Protein AF-A0A847B763-F1 (afdb_monomer_lite)

Structure (mmCIF, N/CA/C/O backbone):
data_AF-A0A847B763-F1
#
_entry.id   AF-A0A847B763-F1
#
loop_
_atom_site.group_PDB
_atom_site.id
_atom_site.type_symbol
_atom_site.label_atom_id
_atom_site.label_alt_id
_atom_site.label_comp_id
_atom_site.label_asym_id
_atom_site.label_entity_id
_atom_site.label_seq_id
_atom_site.pdbx_PDB_ins_code
_atom_site.Cartn_x
_atom_site.Cartn_y
_atom_site.Cartn_z
_atom_site.occupancy
_atom_site.B_iso_or_equiv
_atom_site.au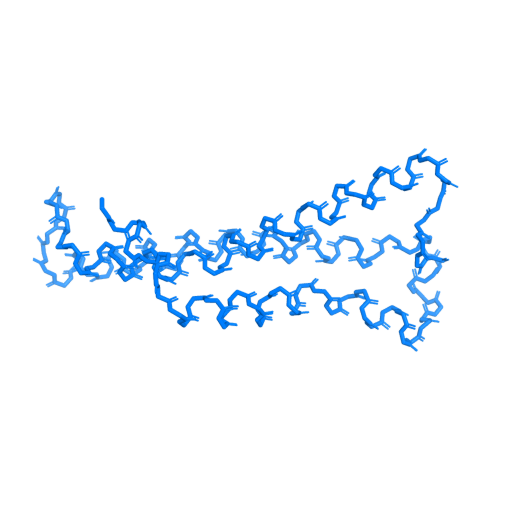th_seq_id
_atom_site.auth_comp_id
_atom_site.auth_asym_id
_atom_site.auth_atom_id
_atom_site.pdbx_PDB_model_num
ATOM 1 N N . MET A 1 1 ? -19.156 9.297 6.787 1.00 64.38 1 MET A N 1
ATOM 2 C CA . MET A 1 1 ? -18.299 10.375 7.345 1.00 64.38 1 MET A CA 1
ATOM 3 C C . MET A 1 1 ? -16.864 9.940 7.651 1.00 64.38 1 MET A C 1
ATOM 5 O O . MET A 1 1 ? -15.969 10.744 7.414 1.00 64.38 1 MET A O 1
ATOM 9 N N . GLY A 1 2 ? -16.614 8.702 8.106 1.00 76.81 2 GLY A N 1
ATOM 10 C CA . GLY A 1 2 ? -15.280 8.263 8.554 1.00 76.81 2 GLY A CA 1
ATOM 11 C C . GLY A 1 2 ? -14.127 8.444 7.555 1.00 76.81 2 GLY A C 1
ATOM 12 O O . GLY A 1 2 ? -13.088 8.974 7.932 1.00 76.81 2 GLY A O 1
ATOM 13 N N . PHE A 1 3 ? -14.334 8.119 6.274 1.00 78.94 3 PHE A N 1
ATOM 14 C CA . PHE A 1 3 ? -13.319 8.287 5.222 1.00 78.94 3 PHE A CA 1
ATOM 15 C C . PHE A 1 3 ? -12.825 9.740 5.080 1.00 78.94 3 PHE A C 1
ATOM 17 O O . PHE A 1 3 ? -11.626 10.001 5.143 1.00 78.94 3 PHE A O 1
ATOM 24 N N . LYS A 1 4 ? -13.746 10.713 4.983 1.00 84.31 4 LYS A N 1
ATOM 25 C CA . LYS A 1 4 ? -13.400 12.144 4.862 1.00 84.31 4 LYS A CA 1
ATOM 26 C C . LYS A 1 4 ? -12.603 12.651 6.070 1.00 84.31 4 LYS A C 1
ATOM 28 O O . LYS A 1 4 ? -11.725 13.491 5.910 1.00 84.31 4 LYS A O 1
ATOM 33 N N . LYS A 1 5 ? -12.913 12.161 7.276 1.00 82.69 5 LYS A N 1
ATOM 34 C CA . LYS A 1 5 ? -12.181 12.514 8.504 1.00 82.69 5 LYS A CA 1
ATOM 35 C C . LYS A 1 5 ? -10.793 11.863 8.536 1.00 82.69 5 LYS A C 1
ATOM 37 O O . LYS A 1 5 ? -9.833 12.529 8.903 1.00 82.69 5 LYS A O 1
ATOM 42 N N . ALA A 1 6 ? -10.673 10.612 8.091 1.00 80.31 6 ALA A N 1
ATOM 43 C CA . ALA A 1 6 ? -9.394 9.911 8.006 1.00 80.31 6 ALA A CA 1
ATOM 44 C C . ALA A 1 6 ? -8.428 10.561 6.996 1.00 80.31 6 ALA A C 1
ATOM 46 O O . ALA A 1 6 ? -7.237 10.670 7.273 1.00 80.31 6 ALA A O 1
ATOM 47 N N . LEU A 1 7 ? -8.927 11.094 5.875 1.00 85.31 7 LEU A N 1
ATOM 48 C CA . LEU A 1 7 ? -8.097 11.849 4.925 1.00 85.31 7 LEU A CA 1
ATOM 49 C C . LEU A 1 7 ? -7.462 13.107 5.530 1.00 85.31 7 LEU A C 1
ATOM 51 O O . LEU A 1 7 ? -6.372 13.488 5.133 1.00 85.31 7 LEU A O 1
ATOM 55 N N . LYS A 1 8 ? -8.097 13.741 6.520 1.00 88.56 8 LYS A N 1
ATOM 56 C CA . LYS A 1 8 ? -7.537 14.934 7.180 1.00 88.56 8 LYS A CA 1
ATOM 57 C C . LYS A 1 8 ? -6.418 14.605 8.177 1.00 88.56 8 LYS A C 1
ATOM 59 O O . LYS A 1 8 ? -5.786 15.517 8.709 1.00 88.56 8 LYS A O 1
ATOM 64 N N . ASN A 1 9 ? -6.172 13.326 8.467 1.00 89.62 9 ASN A N 1
ATOM 65 C CA . ASN A 1 9 ? -5.158 12.924 9.432 1.00 89.62 9 ASN A CA 1
ATOM 66 C C . ASN A 1 9 ? -3.753 12.979 8.814 1.00 89.62 9 ASN A C 1
ATOM 68 O O . ASN A 1 9 ? -3.378 12.120 8.018 1.00 89.62 9 ASN A O 1
ATOM 72 N N . LYS A 1 10 ? -2.944 13.949 9.260 1.00 90.69 10 LYS A N 1
ATOM 73 C CA . LYS A 1 10 ? -1.555 14.150 8.808 1.00 90.69 10 LYS A CA 1
ATOM 74 C C . LYS A 1 10 ? -0.683 12.892 8.923 1.00 90.69 10 LYS A C 1
ATOM 76 O O . LYS A 1 10 ? 0.169 12.669 8.071 1.00 90.69 10 LYS A O 1
ATOM 81 N N . ARG A 1 11 ? -0.918 12.035 9.927 1.00 90.81 11 ARG A N 1
ATOM 82 C CA . ARG A 1 11 ? -0.141 10.793 10.112 1.00 90.81 11 ARG A CA 1
ATOM 83 C C . ARG A 1 11 ? -0.303 9.822 8.944 1.00 90.81 11 ARG A C 1
ATOM 85 O O . ARG A 1 11 ? 0.652 9.135 8.600 1.00 90.81 11 ARG A O 1
ATOM 92 N N . ASN A 1 12 ? -1.471 9.803 8.302 1.00 91.94 12 ASN A N 1
ATOM 93 C CA . ASN A 1 12 ? -1.718 8.912 7.170 1.00 91.94 12 ASN A CA 1
ATOM 94 C C . ASN A 1 12 ? -0.823 9.254 5.976 1.00 91.94 12 ASN A C 1
ATOM 96 O O . ASN A 1 12 ? -0.394 8.341 5.282 1.00 91.94 12 ASN A O 1
ATOM 100 N N . TYR A 1 13 ? -0.491 10.534 5.777 1.00 91.88 13 TYR A N 1
ATOM 101 C CA . TYR A 1 13 ? 0.420 10.972 4.716 1.00 91.88 13 TYR A CA 1
ATOM 102 C C . TYR A 1 13 ? 1.860 10.522 4.971 1.00 91.88 13 TYR A C 1
ATOM 104 O O . TYR A 1 13 ? 2.543 10.121 4.036 1.00 91.88 13 TYR A O 1
ATOM 112 N N . ILE A 1 14 ? 2.300 10.528 6.234 1.00 94.44 14 ILE A N 1
ATOM 113 C CA . ILE A 1 14 ? 3.627 10.022 6.616 1.00 94.44 14 ILE A CA 1
ATOM 114 C C . ILE A 1 14 ? 3.704 8.518 6.342 1.00 94.44 14 ILE A C 1
ATOM 116 O O . ILE A 1 14 ? 4.623 8.064 5.668 1.00 94.44 14 ILE A O 1
ATOM 120 N N . TYR A 1 15 ? 2.714 7.745 6.804 1.00 93.94 15 TYR A N 1
ATOM 121 C CA . TYR A 1 15 ? 2.677 6.303 6.542 1.00 93.94 15 TYR A CA 1
ATOM 122 C C . TYR A 1 15 ? 2.585 5.991 5.048 1.00 93.94 15 TYR A C 1
ATOM 124 O O . TYR A 1 15 ? 3.283 5.106 4.571 1.00 93.94 15 TYR A O 1
ATOM 132 N N . PHE A 1 16 ? 1.775 6.742 4.303 1.00 94.94 16 PHE A N 1
ATOM 133 C CA . PHE A 1 16 ? 1.686 6.631 2.851 1.00 94.94 16 PHE A CA 1
ATOM 134 C C . PHE A 1 16 ? 3.044 6.870 2.172 1.00 94.94 16 PHE A C 1
ATOM 136 O O . PHE A 1 16 ? 3.435 6.074 1.321 1.00 94.94 16 PHE A O 1
ATOM 143 N N . ALA A 1 17 ? 3.781 7.914 2.566 1.00 94.62 17 ALA A N 1
ATOM 144 C CA . ALA A 1 17 ? 5.090 8.220 1.994 1.00 94.62 17 ALA A CA 1
ATOM 145 C C . ALA A 1 17 ? 6.108 7.103 2.270 1.00 94.62 17 ALA A C 1
ATOM 147 O O . ALA A 1 17 ? 6.795 6.658 1.353 1.00 94.62 17 ALA A O 1
ATOM 148 N N . VAL A 1 18 ? 6.151 6.598 3.508 1.00 96.50 18 VAL A N 1
ATOM 149 C CA . VAL A 1 18 ? 7.034 5.484 3.893 1.00 96.50 18 VAL A CA 1
ATOM 150 C C . VAL A 1 18 ? 6.690 4.209 3.123 1.00 96.50 18 VAL A C 1
ATOM 152 O O . VAL A 1 18 ? 7.581 3.567 2.579 1.00 96.50 18 VAL A O 1
ATOM 155 N N . LEU A 1 19 ? 5.406 3.851 3.033 1.00 97.12 19 LEU A N 1
ATOM 156 C CA . LEU A 1 19 ? 4.965 2.665 2.292 1.00 97.12 19 LEU A CA 1
ATOM 157 C C . LEU A 1 19 ? 5.275 2.789 0.799 1.00 97.12 19 LEU A C 1
ATOM 159 O O . LEU A 1 19 ? 5.787 1.853 0.197 1.00 97.12 19 LEU A O 1
ATOM 163 N N . THR A 1 20 ? 5.026 3.956 0.20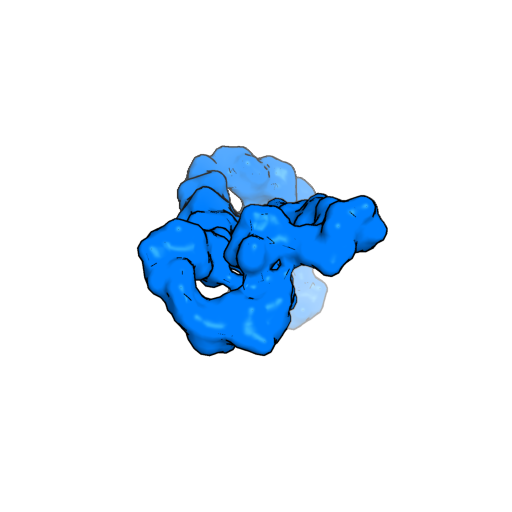5 1.00 96.25 20 THR A N 1
ATOM 164 C CA . THR A 1 20 ? 5.363 4.201 -1.203 1.00 96.25 20 THR A CA 1
ATOM 165 C C . THR A 1 20 ? 6.863 4.042 -1.432 1.00 96.25 20 THR A C 1
ATOM 167 O O . THR A 1 20 ? 7.258 3.339 -2.354 1.00 96.25 20 THR A O 1
ATOM 170 N N . PHE A 1 21 ? 7.700 4.607 -0.557 1.00 95.44 21 PHE A N 1
ATOM 171 C CA . PHE A 1 21 ? 9.151 4.439 -0.638 1.00 95.44 21 PHE A CA 1
ATOM 172 C C . PHE A 1 21 ? 9.573 2.964 -0.563 1.00 95.44 21 PHE A C 1
ATOM 174 O O . PHE A 1 21 ? 10.356 2.518 -1.396 1.00 95.44 21 PHE A O 1
ATOM 181 N N . ILE A 1 22 ? 9.011 2.185 0.369 1.00 95.69 22 ILE A N 1
ATOM 182 C CA . ILE A 1 22 ? 9.299 0.746 0.483 1.00 95.69 22 ILE A CA 1
ATOM 183 C C . ILE A 1 22 ? 8.912 0.002 -0.804 1.00 95.69 22 ILE A C 1
ATOM 185 O O . ILE A 1 22 ? 9.680 -0.827 -1.283 1.00 95.69 22 ILE A O 1
ATOM 189 N N . GLY A 1 23 ? 7.756 0.313 -1.395 1.00 93.94 23 GLY A N 1
ATOM 190 C CA . GLY A 1 23 ? 7.325 -0.293 -2.658 1.00 93.94 23 GLY A CA 1
ATOM 191 C C . GLY A 1 23 ? 8.188 0.070 -3.871 1.00 93.94 23 GLY A C 1
ATOM 192 O O . GLY A 1 23 ? 8.196 -0.673 -4.853 1.00 93.94 23 GLY A O 1
ATOM 193 N N . LEU A 1 24 ? 8.937 1.174 -3.790 1.00 92.50 24 LEU A N 1
ATOM 194 C CA . LEU A 1 24 ? 9.893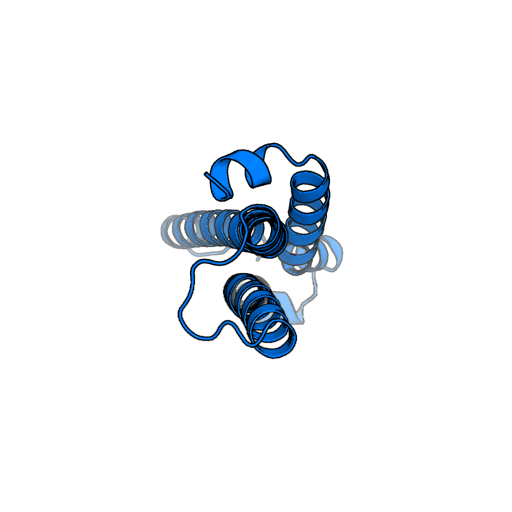 1.610 -4.809 1.00 92.50 24 LEU A CA 1
ATOM 195 C C . LEU A 1 24 ? 11.301 1.034 -4.608 1.00 92.50 24 LEU A C 1
ATOM 197 O O . LEU A 1 24 ? 12.122 1.143 -5.517 1.00 92.50 24 LEU A O 1
ATOM 201 N N . LEU A 1 25 ? 11.594 0.399 -3.466 1.00 91.69 25 LEU A N 1
ATOM 202 C CA . LEU A 1 25 ? 12.916 -0.179 -3.200 1.00 91.69 25 LEU A CA 1
ATOM 203 C C . LEU A 1 25 ? 13.410 -1.137 -4.291 1.00 91.69 25 LEU A C 1
ATOM 205 O O . LEU A 1 25 ? 14.588 -1.028 -4.616 1.00 91.69 25 LEU A O 1
ATOM 209 N N . PRO A 1 26 ? 12.584 -2.013 -4.900 1.00 88.94 26 PRO A N 1
ATOM 210 C CA . PRO A 1 26 ? 13.052 -2.866 -5.992 1.00 88.94 26 PRO A CA 1
ATOM 211 C C . PRO A 1 26 ? 13.697 -2.071 -7.138 1.00 88.94 26 PRO A C 1
ATOM 213 O O . PRO A 1 26 ? 14.760 -2.452 -7.612 1.00 88.94 26 PRO A O 1
ATOM 216 N N . PHE A 1 27 ? 13.125 -0.920 -7.508 1.00 85.00 27 PHE A N 1
ATOM 217 C CA . PHE A 1 27 ? 13.679 -0.037 -8.542 1.00 85.00 27 PHE A CA 1
ATOM 218 C C . PHE A 1 27 ? 14.957 0.668 -8.097 1.00 85.00 27 PHE A C 1
ATOM 220 O O . PHE A 1 27 ? 15.897 0.804 -8.871 1.00 85.00 27 PHE A O 1
ATOM 227 N N . VAL A 1 28 ? 14.992 1.143 -6.849 1.00 85.06 28 VAL A N 1
ATOM 228 C CA . VAL A 1 28 ? 16.170 1.830 -6.300 1.00 85.06 28 VAL A CA 1
ATOM 229 C C . VAL A 1 28 ? 17.355 0.868 -6.215 1.00 85.06 28 VAL A C 1
ATOM 231 O O . VAL A 1 28 ? 18.478 1.242 -6.536 1.00 85.06 28 VAL A O 1
ATOM 234 N N . ILE A 1 29 ? 17.100 -0.372 -5.797 1.00 84.44 29 ILE A N 1
ATOM 235 C CA . ILE A 1 29 ? 18.106 -1.430 -5.709 1.00 84.44 29 ILE A CA 1
ATOM 236 C C . ILE A 1 29 ? 18.637 -1.768 -7.104 1.00 84.44 29 ILE A C 1
ATOM 238 O O . ILE A 1 29 ? 19.854 -1.812 -7.269 1.00 84.44 29 ILE A O 1
ATOM 242 N N . GLU A 1 30 ? 17.753 -1.935 -8.094 1.00 77.31 30 GLU A N 1
ATOM 243 C CA . GLU A 1 30 ? 18.143 -2.158 -9.492 1.00 77.31 30 GLU A CA 1
ATOM 244 C C . GLU A 1 30 ? 19.061 -1.041 -10.002 1.00 77.31 30 GLU A C 1
ATOM 246 O O . GLU A 1 30 ? 20.186 -1.292 -10.427 1.00 77.31 30 GLU A O 1
ATOM 251 N N . ALA A 1 31 ? 18.613 0.210 -9.864 1.00 77.62 31 ALA A N 1
ATOM 252 C CA . ALA A 1 31 ? 19.315 1.376 -10.385 1.00 77.62 31 ALA A CA 1
ATOM 253 C C . ALA A 1 31 ? 20.702 1.599 -9.755 1.00 77.62 31 ALA A C 1
ATOM 255 O O . ALA A 1 31 ? 21.562 2.215 -10.380 1.00 77.62 31 ALA A O 1
ATOM 256 N N . ILE A 1 32 ? 20.919 1.147 -8.513 1.00 79.62 32 ILE A N 1
ATOM 257 C CA . ILE A 1 32 ? 22.194 1.322 -7.799 1.00 79.62 32 ILE A CA 1
ATOM 258 C C . ILE A 1 32 ? 23.136 0.144 -8.033 1.00 79.62 32 ILE A C 1
ATOM 260 O O . ILE A 1 32 ? 24.341 0.342 -8.187 1.00 79.62 32 ILE A O 1
ATOM 264 N N . LEU A 1 33 ? 22.617 -1.082 -7.967 1.00 73.00 33 LEU A N 1
ATOM 265 C CA . LEU A 1 33 ? 23.455 -2.275 -7.905 1.00 73.00 33 LEU A CA 1
ATOM 266 C C . LEU A 1 33 ? 23.703 -2.908 -9.276 1.00 73.00 33 LEU A C 1
ATOM 268 O O . LEU A 1 33 ? 24.584 -3.764 -9.355 1.00 73.00 33 LEU A O 1
ATOM 272 N N . SER A 1 34 ? 22.967 -2.500 -10.322 1.00 65.62 34 SER A N 1
ATOM 273 C CA . SER A 1 34 ? 23.095 -2.991 -11.705 1.00 65.62 34 SER A CA 1
ATOM 274 C C . SER A 1 34 ? 23.340 -4.502 -11.757 1.00 65.62 34 SER A C 1
ATOM 276 O O . SER A 1 34 ? 24.277 -4.973 -12.411 1.00 65.62 34 SER A O 1
ATOM 278 N N . ILE A 1 35 ? 22.582 -5.262 -10.955 1.00 64.44 35 ILE A N 1
ATOM 279 C CA . ILE A 1 35 ? 22.927 -6.648 -10.636 1.00 64.44 35 ILE A CA 1
ATOM 280 C C . ILE A 1 35 ? 22.739 -7.474 -11.912 1.00 64.44 35 ILE A C 1
ATOM 282 O O . ILE A 1 35 ? 21.616 -7.594 -12.399 1.00 64.44 35 ILE A O 1
ATOM 286 N N . PRO A 1 36 ? 23.788 -8.128 -12.442 1.00 56.53 36 PRO A N 1
ATOM 287 C CA . PRO A 1 36 ? 23.698 -8.837 -13.717 1.00 56.53 36 PRO A CA 1
ATOM 288 C C . PRO A 1 36 ? 22.616 -9.926 -13.752 1.00 56.53 36 PRO A C 1
ATOM 290 O O . PRO A 1 36 ? 22.056 -10.193 -14.807 1.00 56.53 36 PRO A O 1
ATOM 293 N N . SER A 1 37 ? 22.282 -10.543 -12.610 1.00 54.56 37 SER A N 1
ATOM 294 C CA . SER A 1 37 ? 21.204 -11.538 -12.513 1.00 54.56 37 SER A CA 1
ATOM 295 C C . SER A 1 37 ? 19.792 -10.944 -12.582 1.00 54.56 37 SER A C 1
ATOM 297 O O . SER A 1 37 ? 18.859 -11.677 -12.893 1.00 54.56 37 SER A O 1
ATOM 299 N N . LEU A 1 38 ? 19.625 -9.651 -12.286 1.00 52.75 38 LEU A N 1
ATOM 300 C CA . LEU A 1 38 ? 18.378 -8.913 -12.518 1.00 52.75 38 LEU A CA 1
ATOM 301 C C . LEU A 1 38 ? 18.259 -8.489 -13.994 1.00 52.75 38 LEU A C 1
ATOM 303 O O . LEU A 1 38 ? 17.185 -8.602 -14.586 1.00 52.75 38 LEU A O 1
ATOM 307 N N . ASN A 1 39 ? 19.388 -8.142 -14.619 1.00 54.62 39 ASN A N 1
ATOM 308 C CA . ASN A 1 39 ? 19.467 -7.801 -16.044 1.00 54.62 39 ASN A CA 1
ATOM 309 C C . ASN A 1 39 ? 19.408 -9.018 -16.984 1.00 54.62 39 ASN A C 1
ATOM 311 O O . ASN A 1 39 ? 18.960 -8.898 -18.120 1.00 54.62 39 ASN A O 1
ATOM 315 N N . ALA A 1 40 ? 19.779 -10.215 -16.517 1.00 54.66 40 ALA A N 1
ATOM 316 C CA . ALA A 1 40 ? 19.722 -11.450 -17.310 1.00 54.66 40 ALA A CA 1
ATOM 317 C C . ALA A 1 40 ? 18.290 -11.875 -17.703 1.00 54.66 40 ALA A C 1
ATOM 319 O O . ALA A 1 40 ? 18.123 -12.714 -18.585 1.00 54.66 40 ALA A O 1
ATOM 320 N N . GLY A 1 41 ? 17.266 -11.300 -17.060 1.00 58.38 41 GLY A N 1
ATOM 321 C CA . GLY A 1 41 ? 15.847 -11.511 -17.359 1.00 58.38 41 GLY A CA 1
ATOM 322 C C . GLY A 1 41 ? 15.149 -10.290 -17.965 1.00 58.38 41 GLY A C 1
ATOM 323 O O . GLY A 1 41 ? 13.969 -10.100 -17.687 1.00 58.38 41 GLY A O 1
ATOM 324 N N . ASN A 1 42 ? 15.856 -9.434 -18.717 1.00 60.75 42 ASN A N 1
ATOM 325 C CA . ASN A 1 42 ? 15.321 -8.197 -19.318 1.00 60.75 42 ASN A CA 1
ATOM 326 C C . ASN A 1 42 ? 14.734 -7.190 -18.301 1.00 60.75 42 ASN A C 1
ATOM 328 O O . ASN A 1 42 ? 13.802 -6.450 -18.626 1.00 60.75 42 ASN A O 1
ATOM 332 N N . GLY A 1 43 ? 15.228 -7.176 -17.058 1.00 64.25 43 GLY A N 1
ATOM 333 C CA . GLY A 1 43 ? 14.743 -6.263 -16.015 1.00 64.25 43 GLY A CA 1
ATOM 334 C C . GLY A 1 43 ? 13.318 -6.558 -15.521 1.00 64.25 43 GLY A C 1
ATOM 335 O O . GLY A 1 43 ? 12.670 -5.708 -14.921 1.00 64.25 43 GLY A O 1
ATOM 336 N N . GLU A 1 44 ? 12.777 -7.758 -15.744 1.00 75.56 44 GLU A N 1
ATOM 337 C CA . GLU A 1 44 ? 11.395 -8.059 -15.343 1.00 75.56 44 GLU A CA 1
ATOM 338 C C . GLU A 1 44 ? 11.232 -8.306 -13.832 1.00 75.56 44 GLU A C 1
ATOM 340 O O . GLU A 1 44 ? 10.134 -8.169 -13.283 1.00 75.56 44 GLU A O 1
ATOM 345 N N . LEU A 1 45 ? 12.309 -8.659 -13.118 1.00 80.00 45 LEU A N 1
ATOM 346 C CA . LEU A 1 45 ? 12.189 -9.103 -11.727 1.00 80.00 45 LEU A CA 1
ATOM 347 C C . LEU A 1 45 ? 11.720 -7.984 -10.790 1.00 80.00 45 LEU A C 1
ATOM 349 O O . LEU A 1 45 ? 10.845 -8.228 -9.956 1.00 80.00 45 LEU A O 1
ATOM 353 N N . TYR A 1 46 ? 12.238 -6.759 -10.928 1.00 82.88 46 TYR A N 1
ATOM 354 C CA . TYR A 1 46 ? 11.790 -5.648 -10.085 1.00 82.88 46 TYR A CA 1
ATOM 355 C C . TYR A 1 46 ? 10.311 -5.305 -10.343 1.00 82.88 46 TYR A C 1
ATOM 357 O O . TYR A 1 46 ? 9.599 -4.965 -9.398 1.00 82.88 46 TYR A O 1
ATOM 365 N N . ILE A 1 47 ? 9.812 -5.484 -11.578 1.00 87.38 47 ILE A N 1
ATOM 366 C CA . ILE A 1 47 ? 8.389 -5.323 -11.922 1.00 87.38 47 ILE A CA 1
ATOM 367 C C . ILE A 1 47 ? 7.547 -6.352 -11.167 1.00 87.38 47 ILE A C 1
ATOM 369 O O . ILE A 1 47 ? 6.579 -5.979 -10.499 1.00 87.38 47 ILE A O 1
ATOM 373 N N . TYR A 1 48 ? 7.922 -7.634 -11.223 1.00 88.50 48 TYR A N 1
ATOM 374 C CA . TYR A 1 48 ? 7.188 -8.700 -10.536 1.00 88.50 48 TYR A CA 1
ATOM 375 C C . TYR A 1 48 ? 7.208 -8.528 -9.014 1.00 88.50 48 TYR A C 1
ATOM 377 O O . TYR A 1 48 ? 6.174 -8.684 -8.359 1.00 88.50 48 TYR A O 1
ATOM 385 N N . VAL A 1 49 ? 8.354 -8.145 -8.444 1.00 91.06 49 VAL A N 1
ATOM 386 C CA . VAL A 1 49 ? 8.480 -7.880 -7.004 1.00 91.06 49 VAL A CA 1
ATOM 387 C C . VAL A 1 49 ? 7.609 -6.690 -6.595 1.00 91.06 49 VAL A C 1
ATOM 389 O O . VAL A 1 49 ? 6.858 -6.794 -5.623 1.00 91.06 49 VAL A O 1
ATOM 392 N N . THR A 1 50 ? 7.627 -5.582 -7.340 1.00 93.25 50 THR A N 1
ATOM 393 C CA . THR A 1 50 ? 6.753 -4.435 -7.049 1.00 93.25 50 THR A CA 1
ATOM 394 C C . THR A 1 50 ? 5.274 -4.789 -7.220 1.00 93.25 50 THR A C 1
ATOM 396 O O . THR A 1 50 ? 4.456 -4.371 -6.396 1.00 93.25 50 THR A O 1
ATOM 399 N N . ALA A 1 51 ? 4.902 -5.579 -8.231 1.00 94.00 51 ALA A N 1
ATOM 400 C CA . ALA A 1 51 ? 3.528 -6.051 -8.410 1.00 94.00 51 ALA A CA 1
ATOM 401 C C . ALA A 1 51 ? 3.064 -6.896 -7.214 1.00 94.00 51 ALA A C 1
ATOM 403 O O . ALA A 1 51 ? 1.972 -6.680 -6.680 1.00 94.00 51 ALA A O 1
ATOM 404 N N . PHE A 1 52 ? 3.926 -7.789 -6.723 1.00 95.88 52 PHE A N 1
ATOM 405 C CA . PHE A 1 52 ? 3.662 -8.574 -5.522 1.00 95.88 52 PHE A CA 1
ATOM 406 C C . PHE A 1 52 ? 3.505 -7.693 -4.272 1.00 95.88 52 PHE A C 1
ATOM 408 O O . PHE A 1 52 ? 2.526 -7.839 -3.537 1.00 95.88 52 PHE A O 1
ATOM 415 N N . ILE A 1 53 ? 4.399 -6.718 -4.058 1.00 96.50 53 ILE A N 1
ATOM 416 C CA . ILE A 1 53 ? 4.288 -5.747 -2.952 1.00 96.50 53 ILE A CA 1
ATOM 417 C C . ILE A 1 53 ? 2.972 -4.963 -3.041 1.00 96.50 53 ILE A C 1
ATOM 419 O O . ILE A 1 53 ? 2.285 -4.783 -2.035 1.00 96.50 53 ILE A O 1
ATOM 423 N N . THR A 1 54 ? 2.584 -4.540 -4.245 1.00 96.62 54 THR A N 1
ATOM 424 C CA . THR A 1 54 ? 1.335 -3.807 -4.495 1.00 96.62 54 THR A CA 1
ATOM 425 C C . THR A 1 54 ? 0.115 -4.632 -4.082 1.00 96.62 54 THR A C 1
ATOM 427 O O . THR A 1 54 ? -0.760 -4.133 -3.367 1.00 96.62 54 THR A O 1
ATOM 430 N N . ALA A 1 55 ? 0.079 -5.914 -4.461 1.00 96.88 55 ALA A N 1
ATOM 431 C CA . ALA A 1 55 ? -0.979 -6.836 -4.055 1.00 96.88 55 ALA A CA 1
ATOM 432 C C . ALA A 1 55 ? -1.014 -7.033 -2.528 1.00 96.88 55 ALA A C 1
ATOM 434 O O . ALA A 1 55 ? -2.084 -6.962 -1.915 1.00 96.88 55 ALA A O 1
ATOM 435 N N . LEU A 1 56 ? 0.152 -7.203 -1.893 1.00 97.56 56 LEU A N 1
ATOM 436 C CA . LEU A 1 56 ? 0.256 -7.312 -0.436 1.00 97.56 56 LEU A CA 1
ATOM 437 C C . LEU A 1 56 ? -0.255 -6.057 0.274 1.00 97.56 56 LEU A C 1
ATOM 439 O O . LEU A 1 56 ? -0.979 -6.171 1.260 1.00 97.56 56 LEU A O 1
ATOM 443 N N . TYR A 1 57 ? 0.066 -4.861 -0.219 1.00 97.50 57 TYR A N 1
ATOM 444 C CA . TYR A 1 57 ? -0.408 -3.614 0.384 1.00 97.50 57 TYR A CA 1
ATOM 445 C C . TYR A 1 57 ? -1.928 -3.510 0.345 1.00 97.50 57 TYR A C 1
ATOM 447 O O . TYR A 1 57 ? -2.554 -3.155 1.350 1.00 97.50 57 TYR A O 1
ATOM 455 N N . PHE A 1 58 ? -2.538 -3.874 -0.783 1.00 94.88 58 PHE A N 1
ATOM 456 C CA . PHE A 1 58 ? -3.990 -3.889 -0.898 1.00 94.88 58 PHE A CA 1
ATOM 457 C C . PHE A 1 58 ? -4.630 -4.853 0.116 1.00 94.88 58 PHE A C 1
ATOM 459 O O . PHE A 1 58 ? -5.553 -4.463 0.845 1.00 94.88 58 PHE A O 1
ATOM 466 N N . LEU A 1 59 ? -4.083 -6.071 0.227 1.00 96.44 59 LEU A N 1
ATOM 467 C CA . LEU A 1 59 ? -4.529 -7.095 1.177 1.00 96.44 59 LEU A CA 1
ATOM 468 C C . LEU A 1 59 ? -4.362 -6.652 2.634 1.00 96.44 59 LEU A C 1
ATOM 470 O O . LEU A 1 59 ? -5.311 -6.750 3.410 1.00 96.44 59 LEU A O 1
ATOM 474 N N . ILE A 1 60 ? -3.200 -6.112 3.012 1.00 95.50 60 ILE A N 1
ATOM 475 C CA . ILE A 1 60 ? -2.933 -5.636 4.378 1.00 95.50 60 ILE A CA 1
ATOM 476 C C . ILE A 1 60 ? -3.914 -4.523 4.758 1.00 95.50 60 ILE A C 1
ATOM 478 O O . ILE A 1 60 ? -4.480 -4.554 5.853 1.00 95.50 60 ILE A O 1
ATOM 482 N N . GLY A 1 61 ? -4.182 -3.574 3.854 1.00 92.62 61 GLY A N 1
ATOM 483 C CA . GLY A 1 61 ? -5.168 -2.516 4.093 1.00 92.62 61 GLY A CA 1
ATOM 484 C C . GLY A 1 61 ? -6.585 -3.054 4.337 1.00 92.62 61 GLY A C 1
ATOM 485 O O . GLY A 1 61 ? -7.342 -2.485 5.134 1.00 92.62 61 GLY A O 1
ATOM 486 N N . PHE A 1 62 ? -6.943 -4.170 3.695 1.00 91.69 62 PHE A N 1
ATOM 487 C CA . PHE A 1 62 ? -8.218 -4.851 3.916 1.00 91.69 62 PHE A CA 1
ATOM 488 C C . PHE A 1 62 ? -8.226 -5.583 5.264 1.00 91.69 62 PHE A C 1
ATOM 490 O O . PHE A 1 62 ? -9.014 -5.239 6.150 1.00 91.69 62 PHE A O 1
ATOM 497 N N . ILE A 1 63 ? -7.286 -6.518 5.443 1.00 94.94 63 ILE A N 1
ATOM 498 C CA . ILE A 1 63 ? -7.173 -7.415 6.599 1.00 94.94 63 ILE A CA 1
ATOM 499 C C . ILE A 1 63 ? -7.019 -6.619 7.893 1.00 94.94 63 ILE A C 1
ATOM 501 O O . ILE A 1 63 ? -7.706 -6.890 8.875 1.00 94.94 63 ILE A O 1
ATOM 505 N N . TRP A 1 64 ? -6.151 -5.607 7.925 1.00 93.19 64 TRP A N 1
ATOM 506 C CA . TRP A 1 64 ? -5.852 -4.903 9.170 1.00 93.19 64 TRP A CA 1
ATOM 507 C C . TRP A 1 64 ? -7.037 -4.071 9.676 1.00 93.19 64 TRP A C 1
ATOM 509 O O . TRP A 1 64 ? -7.294 -4.015 10.884 1.00 93.19 64 TRP A O 1
ATOM 519 N N . ALA A 1 65 ? -7.782 -3.442 8.766 1.00 91.94 65 ALA A N 1
ATOM 520 C CA . ALA A 1 65 ? -8.975 -2.674 9.106 1.00 91.94 65 ALA A CA 1
ATOM 521 C C . ALA A 1 65 ? -10.145 -3.577 9.531 1.00 91.94 65 ALA A C 1
ATOM 523 O O . ALA A 1 65 ? -10.852 -3.251 10.493 1.00 91.94 65 ALA A O 1
ATOM 524 N N . ASP A 1 66 ? -10.310 -4.723 8.869 1.00 91.75 66 ASP A N 1
ATOM 525 C CA . ASP A 1 66 ? -11.351 -5.697 9.203 1.00 91.75 66 ASP A CA 1
ATOM 526 C C . ASP A 1 66 ? -11.059 -6.396 10.532 1.00 91.75 66 ASP A C 1
ATOM 528 O O . ASP A 1 66 ? -11.921 -6.409 11.410 1.00 91.75 66 ASP A O 1
ATOM 532 N N . LEU A 1 67 ? -9.825 -6.865 10.756 1.00 93.19 67 LEU A N 1
ATOM 533 C CA . LEU A 1 67 ? -9.410 -7.448 12.036 1.00 93.19 67 LEU A CA 1
ATOM 534 C C . LEU A 1 67 ? -9.552 -6.451 13.187 1.00 93.19 67 LEU A C 1
ATOM 536 O O . LEU A 1 67 ? -9.983 -6.820 14.280 1.00 93.19 67 LEU A O 1
ATOM 540 N N . TYR A 1 68 ? -9.209 -5.178 12.968 1.00 92.69 68 TYR A N 1
ATOM 541 C CA . TYR A 1 68 ? -9.418 -4.146 13.981 1.00 92.69 68 TYR A CA 1
ATOM 542 C C . TYR A 1 68 ? -10.902 -4.005 14.340 1.00 92.69 68 TYR A C 1
ATOM 544 O O . TYR A 1 68 ? -11.255 -4.032 15.520 1.00 92.69 68 TYR A O 1
ATOM 552 N N . SER A 1 69 ? -11.769 -3.915 13.332 1.00 91.00 69 SER A N 1
ATOM 553 C CA . SER A 1 69 ? -13.214 -3.776 13.525 1.00 91.00 69 SER A CA 1
ATOM 554 C C . SER A 1 69 ? -13.818 -5.012 14.203 1.00 91.00 69 SER A C 1
ATOM 556 O O . SER A 1 69 ? -14.580 -4.875 15.159 1.00 91.00 69 SER A O 1
ATOM 558 N N . ALA A 1 70 ? -13.423 -6.215 13.780 1.00 90.81 70 ALA A N 1
ATOM 559 C CA . ALA A 1 70 ? -13.860 -7.483 14.362 1.00 90.81 70 ALA A CA 1
ATOM 560 C C . ALA A 1 70 ? -13.439 -7.621 15.833 1.00 90.81 70 ALA A C 1
ATOM 562 O O . ALA A 1 70 ? -14.244 -8.009 16.681 1.00 90.81 70 ALA A O 1
ATOM 563 N N . ASN A 1 71 ? -12.205 -7.230 16.167 1.00 92.50 71 ASN A N 1
ATOM 564 C CA . ASN A 1 71 ? -11.722 -7.237 17.547 1.00 92.50 71 ASN A CA 1
ATOM 565 C C . ASN A 1 71 ? -12.525 -6.294 18.450 1.00 92.50 71 ASN A C 1
ATOM 567 O O . ASN A 1 71 ? -12.804 -6.641 19.598 1.00 92.50 71 ASN A O 1
ATOM 571 N N . ILE A 1 72 ? -12.918 -5.119 17.948 1.00 92.12 72 ILE A N 1
ATOM 572 C CA . ILE A 1 72 ? -13.776 -4.201 18.704 1.00 92.12 72 ILE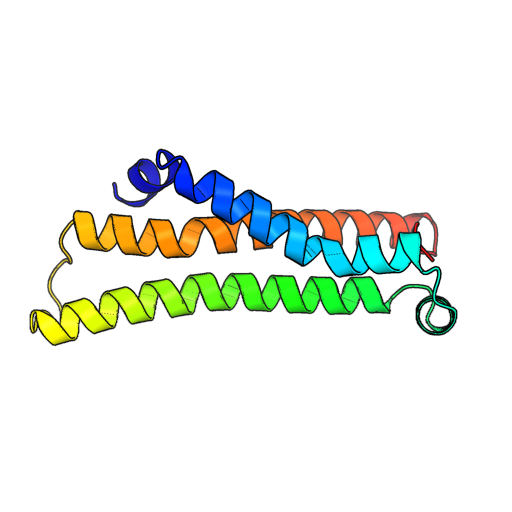 A CA 1
ATOM 573 C C . ILE A 1 72 ? -15.173 -4.795 18.887 1.00 92.12 72 ILE A C 1
ATOM 575 O O . ILE A 1 72 ? -15.645 -4.827 20.018 1.00 92.12 72 ILE A O 1
ATOM 579 N N . ARG A 1 73 ? -15.791 -5.346 17.832 1.00 90.69 73 ARG A N 1
ATOM 580 C CA . ARG A 1 73 ? -17.104 -6.016 17.922 1.00 90.69 73 ARG A CA 1
ATOM 581 C C . ARG A 1 73 ? -17.114 -7.140 18.952 1.00 90.69 73 ARG A C 1
ATOM 583 O O . ARG A 1 73 ? -18.026 -7.212 19.770 1.00 90.69 73 ARG A O 1
ATOM 590 N N . LYS A 1 74 ? -16.068 -7.973 18.965 1.00 91.44 74 LYS A N 1
ATOM 591 C CA . LYS A 1 74 ? -15.909 -9.055 19.946 1.00 91.44 74 LYS A CA 1
ATOM 592 C C . LYS A 1 74 ? -15.837 -8.518 21.377 1.00 91.44 74 LYS A C 1
ATOM 594 O O . LYS A 1 74 ? -16.459 -9.085 22.270 1.00 91.44 74 LYS A O 1
ATOM 599 N N . LYS A 1 75 ? -15.102 -7.422 21.599 1.00 90.94 75 LYS A N 1
ATOM 600 C CA . LYS A 1 75 ? -14.968 -6.789 22.923 1.00 90.94 75 LYS A CA 1
ATOM 601 C C . LYS A 1 75 ? -16.261 -6.127 23.393 1.00 90.94 75 LYS A C 1
ATOM 603 O O . LYS A 1 75 ? -16.611 -6.258 24.559 1.00 90.94 75 LYS A O 1
ATOM 608 N N . THR A 1 76 ? -16.971 -5.443 22.500 1.00 89.69 76 THR A N 1
ATOM 609 C CA . THR A 1 76 ? -18.222 -4.741 22.825 1.00 89.69 76 THR A CA 1
ATOM 610 C C . THR A 1 76 ? -19.457 -5.640 22.743 1.00 89.69 76 THR A C 1
ATOM 612 O O . THR A 1 76 ? -20.556 -5.174 23.023 1.00 89.69 76 THR A O 1
ATOM 615 N N . LYS A 1 77 ? -19.292 -6.919 22.363 1.00 88.88 77 LYS A N 1
ATOM 616 C CA . LYS A 1 77 ? -20.371 -7.885 22.069 1.00 88.88 77 LYS A CA 1
ATOM 617 C C . LYS A 1 77 ? -21.404 -7.352 21.061 1.00 88.88 77 LYS A C 1
ATOM 619 O O . LYS A 1 77 ? -22.550 -7.789 21.050 1.00 88.88 77 LYS A O 1
ATOM 624 N N . ASN A 1 78 ? -20.992 -6.415 20.207 1.00 85.81 78 ASN A N 1
ATOM 625 C CA . ASN A 1 78 ? -21.846 -5.755 19.228 1.00 85.81 78 ASN A CA 1
ATOM 626 C C . ASN A 1 78 ? -21.624 -6.361 17.834 1.00 85.81 78 ASN A C 1
ATOM 628 O O . ASN A 1 78 ? -20.871 -5.826 17.011 1.00 85.81 78 ASN A O 1
ATOM 632 N N . TRP A 1 79 ? -22.242 -7.516 17.595 1.00 81.00 79 TRP A N 1
ATOM 633 C CA . TRP A 1 79 ? -22.042 -8.295 16.371 1.00 81.00 79 TRP A CA 1
ATOM 634 C C . TRP A 1 79 ? -22.657 -7.613 15.144 1.00 81.00 79 TRP A C 1
ATOM 636 O O . TRP A 1 79 ? -21.942 -7.416 14.162 1.00 81.00 79 TRP A O 1
ATOM 646 N N . ASP A 1 80 ? -23.885 -7.097 15.263 1.00 81.31 80 ASP A N 1
ATOM 647 C CA . ASP A 1 80 ? -24.650 -6.575 14.116 1.00 81.31 80 ASP A CA 1
ATOM 648 C C . ASP A 1 80 ? -24.930 -5.066 14.167 1.00 81.31 80 ASP A C 1
ATOM 650 O O . ASP A 1 80 ? -25.343 -4.460 13.177 1.00 81.31 80 ASP A O 1
ATOM 654 N N . GLY A 1 81 ? -24.675 -4.406 15.299 1.00 84.06 81 GLY A N 1
ATOM 655 C CA . GLY A 1 81 ? -24.915 -2.974 15.432 1.00 84.06 81 GLY A CA 1
ATOM 656 C C . GLY A 1 81 ? -23.883 -2.121 14.694 1.00 84.06 81 GLY A C 1
ATOM 657 O O . GLY A 1 81 ? -22.785 -2.559 14.320 1.00 84.06 81 GLY A O 1
ATOM 658 N N . LYS A 1 82 ? -24.231 -0.846 14.493 1.00 85.69 82 LYS A N 1
ATOM 659 C CA . LYS A 1 82 ? -23.297 0.141 13.941 1.00 85.69 82 LYS A CA 1
ATOM 660 C C . LYS A 1 82 ? -22.127 0.327 14.904 1.00 85.69 82 LYS A C 1
ATOM 662 O O . LYS A 1 82 ? -22.324 0.486 16.106 1.00 85.69 82 LYS A O 1
ATOM 667 N N . LEU A 1 83 ? -20.913 0.314 14.358 1.00 87.75 83 LEU A N 1
ATOM 668 C CA . LEU A 1 83 ? -19.724 0.695 15.110 1.00 87.75 83 LEU A CA 1
ATOM 669 C C . LEU A 1 83 ? -19.739 2.200 15.368 1.00 87.75 83 LEU A C 1
ATOM 671 O O . LEU A 1 83 ? -20.228 2.977 14.545 1.00 87.75 83 LEU A O 1
ATOM 675 N N . GLU A 1 84 ? -19.177 2.599 16.503 1.00 89.19 84 GLU A N 1
ATOM 676 C CA . GLU A 1 84 ? -18.988 4.006 16.833 1.00 89.19 84 GLU A CA 1
ATOM 677 C C . GLU A 1 84 ? -18.123 4.715 15.773 1.00 89.19 84 GLU A C 1
ATOM 679 O O . GLU A 1 84 ? -17.253 4.119 15.123 1.00 89.19 84 GLU A O 1
ATOM 684 N N . GLU A 1 85 ? -18.355 6.016 15.577 1.00 88.19 85 GLU A N 1
ATOM 685 C CA . GLU A 1 85 ? -17.709 6.767 14.495 1.00 88.19 85 GLU A CA 1
ATOM 686 C C . GLU A 1 85 ? -16.177 6.822 14.648 1.00 88.19 85 GLU A C 1
ATOM 688 O O . GLU A 1 85 ? -15.449 6.726 13.660 1.00 88.19 85 GLU A O 1
ATOM 693 N N . ASN A 1 86 ? -15.679 6.915 15.881 1.00 88.12 86 ASN A N 1
ATOM 694 C CA . ASN A 1 86 ? -14.256 6.836 16.236 1.00 88.12 86 ASN A CA 1
ATOM 695 C C . ASN A 1 86 ? -13.597 5.524 15.750 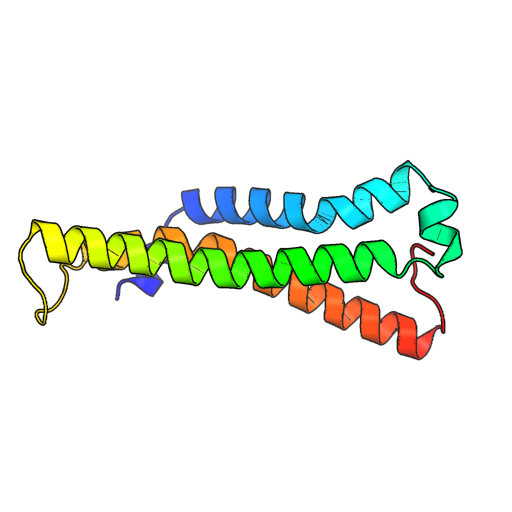1.00 88.12 86 ASN A C 1
ATOM 697 O O . ASN A 1 86 ? -12.499 5.563 15.188 1.00 88.12 86 ASN A O 1
ATOM 701 N N . VAL A 1 87 ? -14.269 4.379 15.901 1.00 90.06 87 VAL A N 1
ATOM 702 C CA . VAL A 1 87 ? -13.794 3.057 15.477 1.00 90.06 87 VAL A CA 1
ATOM 703 C C . VAL A 1 87 ? -13.751 2.996 13.958 1.00 90.06 87 VAL A C 1
ATOM 705 O O . VAL A 1 87 ? -12.748 2.573 13.387 1.00 90.06 87 VAL A O 1
ATOM 708 N N . ILE A 1 88 ? -14.796 3.499 13.295 1.00 90.31 88 ILE A N 1
ATOM 709 C CA . ILE A 1 88 ? -14.854 3.572 11.831 1.00 90.31 88 ILE A CA 1
ATOM 710 C C . ILE A 1 88 ? -13.716 4.452 11.291 1.00 90.31 88 ILE A C 1
ATOM 712 O O . ILE A 1 88 ? -13.023 4.058 10.355 1.00 90.31 88 ILE A O 1
ATOM 716 N N . ILE A 1 89 ? -13.480 5.630 11.880 1.00 92.50 89 ILE A N 1
ATOM 717 C CA . ILE A 1 89 ? -12.373 6.523 11.495 1.00 92.50 89 ILE A CA 1
ATOM 718 C C . ILE A 1 89 ? -11.020 5.832 11.704 1.00 92.50 89 ILE A C 1
ATOM 720 O O . ILE A 1 89 ? -10.150 5.913 10.840 1.00 92.50 89 ILE A O 1
ATOM 724 N N . SER A 1 90 ? -10.841 5.135 12.826 1.00 92.25 90 SER A N 1
ATOM 725 C CA . SER A 1 90 ? -9.612 4.401 13.142 1.00 92.25 90 SER A CA 1
ATOM 726 C C . SER A 1 90 ? -9.353 3.253 12.156 1.00 92.25 90 SER A C 1
ATOM 728 O O . SER A 1 90 ? -8.231 3.109 11.669 1.00 92.25 90 SER A O 1
ATOM 730 N N . ALA A 1 91 ? -10.388 2.500 11.770 1.00 93.00 91 ALA A N 1
ATOM 731 C CA . ALA A 1 91 ? -10.292 1.478 10.730 1.00 93.00 91 ALA A CA 1
ATOM 732 C C . ALA A 1 91 ? -9.860 2.086 9.382 1.00 93.00 91 ALA A C 1
ATOM 734 O O . ALA A 1 91 ? -8.947 1.577 8.733 1.00 93.00 91 ALA A O 1
ATOM 735 N N . TRP A 1 92 ? -10.439 3.230 8.998 1.00 93.94 92 TRP A N 1
ATOM 736 C CA . TRP A 1 92 ? -10.034 3.952 7.787 1.00 93.94 92 TRP A CA 1
ATOM 737 C C . TRP A 1 92 ? -8.604 4.494 7.856 1.00 93.94 92 TRP A C 1
ATOM 739 O O . TRP A 1 92 ? -7.877 4.379 6.874 1.00 93.94 92 TRP A O 1
ATOM 749 N N . ASN A 1 93 ? -8.163 5.022 9.001 1.00 93.06 93 ASN A N 1
ATOM 750 C CA . ASN A 1 93 ? -6.779 5.476 9.190 1.00 93.06 93 ASN A CA 1
ATOM 751 C C . ASN A 1 93 ? -5.761 4.344 9.010 1.00 93.06 93 ASN A C 1
ATOM 753 O O . ASN A 1 93 ? -4.650 4.587 8.553 1.00 93.06 93 ASN A O 1
ATOM 757 N N . ARG A 1 94 ? -6.138 3.106 9.344 1.00 92.69 94 ARG A N 1
ATOM 758 C CA . ARG A 1 94 ? -5.296 1.928 9.108 1.00 92.69 94 ARG A CA 1
ATOM 759 C C . ARG A 1 94 ? -5.311 1.474 7.659 1.00 92.69 94 ARG A C 1
ATOM 761 O O . ARG A 1 94 ? -4.322 0.915 7.224 1.00 92.69 94 ARG A O 1
ATOM 768 N N . ARG A 1 95 ? -6.403 1.694 6.924 1.00 94.56 95 ARG A N 1
ATOM 769 C CA . ARG A 1 95 ? -6.581 1.235 5.537 1.00 94.56 95 ARG A CA 1
ATOM 770 C C . ARG A 1 95 ? -5.972 2.186 4.508 1.00 94.56 95 ARG A C 1
ATOM 772 O O . ARG A 1 95 ? -5.268 1.745 3.606 1.00 94.56 95 ARG A O 1
ATOM 779 N N . ILE A 1 96 ? -6.246 3.485 4.648 1.00 94.38 96 ILE A N 1
ATOM 780 C CA . ILE A 1 96 ? -5.933 4.508 3.637 1.00 94.38 96 ILE A CA 1
ATOM 781 C C . ILE A 1 96 ? -4.453 4.530 3.236 1.00 94.38 96 ILE A C 1
ATOM 783 O O . ILE A 1 96 ? -4.203 4.525 2.033 1.00 94.38 96 ILE A O 1
ATOM 787 N N . PRO A 1 97 ? -3.474 4.525 4.166 1.00 95.94 97 PRO A N 1
ATOM 788 C CA .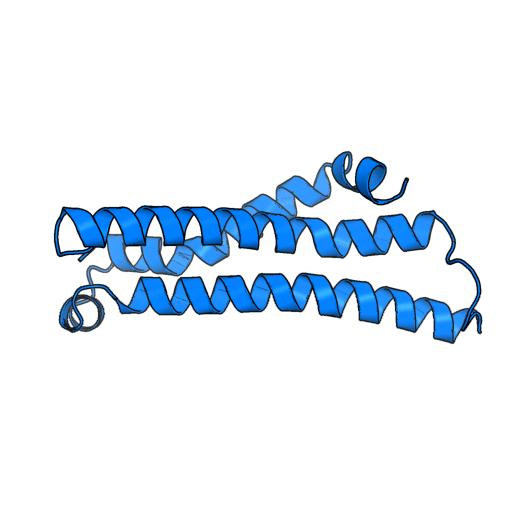 PRO A 1 97 ? -2.066 4.616 3.783 1.00 95.94 97 PRO A CA 1
ATOM 789 C C . PRO A 1 97 ? -1.633 3.493 2.837 1.00 95.94 97 PRO A C 1
ATOM 791 O O . PRO A 1 97 ? -0.963 3.752 1.842 1.00 95.94 97 PRO A O 1
ATOM 794 N N . TRP A 1 98 ? -2.078 2.265 3.110 1.00 96.69 98 TRP A N 1
ATOM 795 C CA . TRP A 1 98 ? -1.771 1.092 2.294 1.00 96.69 98 TRP A CA 1
ATOM 796 C C . TRP A 1 98 ? -2.449 1.144 0.936 1.00 96.69 98 TRP A C 1
ATOM 798 O O . TRP A 1 98 ? -1.815 0.869 -0.075 1.00 96.69 98 TRP A O 1
ATOM 808 N N . TRP A 1 99 ? -3.727 1.522 0.898 1.00 95.62 99 TRP A N 1
ATOM 809 C CA . TRP A 1 99 ? -4.478 1.600 -0.353 1.00 95.62 99 TRP A CA 1
ATOM 810 C C . TRP A 1 99 ? -3.967 2.708 -1.270 1.00 95.62 99 TRP A C 1
ATOM 812 O O . TRP A 1 99 ? -3.879 2.500 -2.474 1.00 95.62 99 TRP A O 1
ATOM 822 N N . PHE A 1 100 ? -3.591 3.863 -0.721 1.00 95.69 100 PHE A N 1
ATOM 823 C CA . PHE A 1 100 ? -2.977 4.926 -1.514 1.00 95.69 100 PHE A CA 1
ATOM 824 C C . PHE A 1 100 ? -1.585 4.543 -2.005 1.00 95.69 100 PHE A C 1
ATOM 826 O O . PHE A 1 100 ? -1.289 4.787 -3.170 1.00 95.69 100 PHE A O 1
ATOM 833 N N . ALA A 1 101 ? -0.762 3.895 -1.175 1.00 96.75 101 ALA A N 1
ATOM 834 C CA . ALA A 1 101 ? 0.535 3.394 -1.623 1.00 96.75 101 ALA A CA 1
ATOM 835 C C . ALA A 1 101 ? 0.363 2.354 -2.743 1.00 96.75 101 ALA A C 1
ATOM 837 O O . ALA A 1 101 ? 0.978 2.484 -3.795 1.00 96.75 101 ALA A O 1
ATOM 838 N N . ALA A 1 102 ? -0.542 1.385 -2.568 1.00 96.88 102 ALA A N 1
ATOM 839 C CA . ALA A 1 102 ? -0.861 0.392 -3.591 1.00 96.88 102 ALA A CA 1
ATOM 840 C C . ALA A 1 102 ? -1.356 1.042 -4.892 1.00 96.88 102 ALA A C 1
ATOM 842 O O . ALA A 1 102 ? -0.925 0.654 -5.971 1.00 96.88 102 ALA A O 1
ATOM 843 N N . LEU A 1 103 ? -2.222 2.056 -4.804 1.00 97.31 103 LEU A N 1
ATOM 844 C CA . LEU A 1 103 ? -2.727 2.766 -5.978 1.00 97.31 103 LEU A CA 1
ATOM 845 C C . LEU A 1 103 ? -1.605 3.482 -6.742 1.00 97.31 103 LEU A C 1
ATOM 847 O O . LEU A 1 103 ? -1.563 3.410 -7.966 1.00 97.31 103 LEU A O 1
ATOM 851 N N . VAL A 1 104 ? -0.689 4.150 -6.038 1.00 96.56 104 VAL A N 1
ATOM 852 C CA . VAL A 1 104 ? 0.451 4.832 -6.668 1.00 96.56 104 VAL A CA 1
ATOM 853 C C . VAL A 1 104 ? 1.394 3.834 -7.337 1.00 96.56 104 VAL A C 1
ATOM 855 O O . VAL A 1 104 ? 1.789 4.050 -8.481 1.00 96.56 104 VAL A O 1
ATOM 858 N N . LEU A 1 105 ? 1.710 2.722 -6.667 1.00 96.44 105 LEU A N 1
ATOM 859 C CA . LEU A 1 105 ? 2.544 1.666 -7.246 1.00 96.44 105 LEU A CA 1
ATOM 860 C C . LEU A 1 105 ? 1.868 1.011 -8.457 1.00 96.44 105 LEU A C 1
ATOM 862 O O . LEU A 1 105 ? 2.526 0.753 -9.459 1.00 96.44 105 LEU A O 1
ATOM 866 N N . LEU A 1 106 ? 0.549 0.811 -8.411 1.00 96.75 106 LEU A N 1
ATOM 867 C CA . LEU A 1 106 ? -0.216 0.296 -9.543 1.00 96.75 106 LEU A CA 1
ATOM 868 C C . LEU A 1 106 ? -0.156 1.245 -10.747 1.00 96.75 106 LEU A C 1
ATOM 870 O O . LEU A 1 106 ? 0.076 0.791 -11.863 1.00 96.75 106 LEU A O 1
ATOM 874 N N . ILE A 1 107 ? -0.325 2.554 -10.532 1.00 96.62 107 ILE A N 1
ATOM 875 C CA . ILE A 1 107 ? -0.192 3.559 -11.600 1.00 96.62 107 ILE A CA 1
ATOM 876 C C . ILE A 1 107 ? 1.214 3.506 -12.206 1.00 96.62 107 ILE A C 1
ATOM 878 O O . ILE A 1 107 ? 1.348 3.513 -13.428 1.00 96.62 107 ILE A O 1
ATOM 882 N N . LEU A 1 108 ? 2.255 3.401 -11.375 1.00 93.62 108 LEU A N 1
ATOM 883 C CA . LEU A 1 108 ? 3.631 3.261 -11.849 1.00 93.62 108 LEU A CA 1
ATOM 884 C C . LEU A 1 108 ? 3.816 2.002 -12.711 1.00 93.62 108 LEU A C 1
ATOM 886 O O . LEU A 1 108 ? 4.382 2.091 -13.797 1.00 93.62 108 LEU A O 1
ATOM 890 N N . LEU A 1 109 ? 3.311 0.848 -12.265 1.00 92.81 109 LEU A N 1
ATOM 891 C CA . LEU A 1 109 ? 3.378 -0.407 -13.021 1.00 92.81 109 LEU A CA 1
ATOM 892 C C . LEU A 1 109 ? 2.659 -0.304 -14.374 1.00 92.81 109 LEU A C 1
ATOM 894 O O . LEU A 1 109 ? 3.174 -0.790 -15.378 1.00 92.81 109 LEU A O 1
ATOM 898 N N . ILE A 1 110 ? 1.508 0.375 -14.422 1.00 94.06 110 ILE A N 1
ATOM 899 C CA . ILE A 1 110 ? 0.782 0.638 -15.672 1.00 94.06 110 ILE A CA 1
ATOM 900 C C . ILE A 1 110 ? 1.628 1.505 -16.613 1.00 94.06 110 ILE A C 1
ATOM 902 O O . ILE A 1 110 ? 1.769 1.169 -17.787 1.00 94.06 110 ILE A O 1
ATOM 906 N N . ILE A 1 111 ? 2.225 2.590 -16.109 1.00 92.56 111 ILE A N 1
ATOM 907 C CA . ILE A 1 111 ? 3.099 3.466 -16.907 1.00 92.56 111 ILE A CA 1
ATOM 908 C C . ILE A 1 111 ? 4.281 2.672 -17.476 1.00 92.56 111 ILE A C 1
ATOM 910 O O . ILE A 1 111 ? 4.577 2.778 -18.663 1.00 92.56 111 ILE A O 1
ATOM 914 N N . LEU A 1 112 ? 4.929 1.841 -16.659 1.00 88.81 112 LEU A N 1
ATOM 915 C CA . LEU A 1 112 ? 6.063 1.019 -17.090 1.00 88.81 112 LEU A CA 1
ATOM 916 C C . LEU A 1 112 ? 5.664 -0.031 -18.127 1.00 88.81 112 LEU A C 1
ATOM 918 O O . LEU A 1 112 ? 6.404 -0.248 -19.082 1.00 88.81 112 LEU A O 1
ATOM 922 N N . SER A 1 113 ? 4.486 -0.636 -17.980 1.00 89.00 113 SER A N 1
ATOM 923 C CA . SER A 1 113 ? 3.936 -1.563 -18.971 1.00 89.00 113 SER A CA 1
ATOM 924 C C . SER A 1 113 ? 3.691 -0.874 -20.321 1.00 89.00 113 SER A C 1
ATOM 926 O O . SER A 1 113 ? 4.026 -1.431 -21.368 1.00 89.00 113 SER A O 1
ATOM 928 N N . ILE A 1 114 ? 3.184 0.365 -20.313 1.00 90.81 114 ILE A N 1
ATOM 929 C CA . ILE A 1 114 ? 3.020 1.172 -21.532 1.00 90.81 114 ILE A CA 1
ATOM 930 C C . ILE A 1 114 ? 4.384 1.476 -22.164 1.00 90.81 114 ILE A C 1
ATOM 932 O O . ILE A 1 114 ? 4.545 1.288 -23.367 1.00 90.81 114 ILE A O 1
ATOM 936 N N . ILE A 1 115 ? 5.377 1.893 -21.369 1.00 87.38 115 ILE A N 1
ATOM 937 C CA . ILE A 1 115 ? 6.740 2.162 -21.856 1.00 87.38 115 ILE A CA 1
ATOM 938 C C . ILE A 1 115 ? 7.335 0.912 -22.515 1.00 87.38 115 ILE A C 1
ATOM 940 O O . ILE A 1 115 ? 7.808 0.993 -23.645 1.00 87.38 115 ILE A O 1
ATOM 944 N N . TYR A 1 116 ? 7.250 -0.247 -21.858 1.00 85.31 116 TYR A N 1
ATOM 945 C CA . TYR A 1 116 ? 7.732 -1.510 -22.417 1.00 85.31 116 TYR A CA 1
ATOM 946 C C . TYR A 1 116 ? 7.049 -1.845 -23.746 1.00 85.31 116 TYR A C 1
ATOM 948 O O . TYR A 1 116 ? 7.712 -2.208 -24.711 1.00 85.31 116 TYR A O 1
ATOM 956 N N . THR A 1 117 ? 5.730 -1.655 -23.828 1.00 86.44 117 THR A N 1
ATOM 957 C CA . THR A 1 117 ? 4.963 -1.915 -25.057 1.00 86.44 117 THR A CA 1
ATOM 958 C C . THR A 1 117 ? 5.412 -1.022 -26.221 1.00 86.44 117 THR A C 1
ATOM 960 O O . THR A 1 117 ? 5.362 -1.446 -27.372 1.00 86.44 117 THR A O 1
ATOM 963 N N . VAL A 1 118 ? 5.860 0.207 -25.941 1.00 87.50 118 VAL A N 1
ATOM 964 C CA . VAL A 1 118 ? 6.297 1.173 -26.964 1.00 87.50 118 VAL A CA 1
ATOM 965 C C . VAL A 1 118 ? 7.770 0.995 -27.353 1.00 87.50 118 VAL A C 1
ATOM 967 O O . VAL A 1 118 ? 8.100 1.125 -28.528 1.00 87.50 118 VAL A O 1
ATOM 970 N N . ILE A 1 119 ? 8.660 0.723 -26.391 1.00 83.88 119 ILE A N 1
ATOM 971 C CA . ILE A 1 119 ? 10.124 0.739 -26.592 1.00 83.88 119 ILE A CA 1
ATOM 972 C C . ILE A 1 119 ? 10.722 -0.687 -26.668 1.00 83.88 119 ILE A C 1
ATOM 974 O O . ILE A 1 119 ? 11.864 -0.874 -27.083 1.00 83.88 119 ILE A O 1
ATOM 978 N N . GLY A 1 120 ? 9.968 -1.724 -26.291 1.00 78.69 120 GLY A N 1
ATOM 979 C CA . GLY A 1 120 ? 10.382 -3.134 -26.364 1.00 78.69 120 GLY A CA 1
ATOM 980 C C . GLY A 1 120 ? 11.333 -3.599 -25.255 1.00 78.69 120 GLY A C 1
ATOM 981 O O . GLY A 1 120 ? 11.750 -4.753 -25.254 1.00 78.69 120 GLY A O 1
ATOM 982 N N . HIS A 1 121 ? 11.678 -2.720 -24.314 1.00 71.44 121 HIS A N 1
ATOM 983 C CA . HIS A 1 121 ? 12.464 -3.023 -23.118 1.00 71.44 121 HIS A CA 1
ATOM 984 C C . HIS A 1 121 ? 12.056 -2.079 -21.984 1.00 71.44 121 HIS A C 1
ATOM 986 O O . HIS A 1 121 ? 11.468 -1.018 -22.223 1.00 71.44 121 HIS A O 1
ATOM 992 N N . TYR A 1 122 ? 12.323 -2.471 -20.739 1.00 72.50 122 TYR A N 1
ATOM 993 C CA . TYR A 1 122 ? 12.068 -1.590 -19.608 1.00 72.50 122 TYR A CA 1
ATOM 994 C C . TYR A 1 122 ? 13.188 -0.546 -19.466 1.00 72.50 122 TYR A C 1
ATOM 996 O O . TYR A 1 122 ? 14.340 -0.848 -19.753 1.00 72.50 122 TYR A O 1
ATOM 1004 N N . PRO A 1 123 ? 12.884 0.676 -18.987 1.00 66.00 123 PRO A N 1
ATOM 1005 C CA . PRO A 1 123 ? 13.854 1.776 -18.946 1.00 66.00 123 PRO A CA 1
ATOM 1006 C C . PRO A 1 123 ? 14.995 1.581 -17.935 1.00 66.00 123 PRO A C 1
ATOM 1008 O O . PRO A 1 123 ? 15.932 2.374 -17.927 1.00 66.00 123 PRO A O 1
ATOM 1011 N N . PHE A 1 124 ? 14.895 0.573 -17.068 1.00 61.50 124 PHE A N 1
ATOM 1012 C CA . PHE A 1 124 ? 15.914 0.220 -16.078 1.00 61.50 124 PHE A CA 1
ATOM 1013 C C . PHE A 1 124 ? 16.523 -1.170 -16.340 1.00 61.50 124 PHE A C 1
ATOM 1015 O O . PHE A 1 124 ? 17.137 -1.722 -15.434 1.00 61.50 124 PHE A O 1
ATOM 1022 N N . ALA A 1 125 ? 16.303 -1.732 -17.537 1.00 56.50 125 ALA A N 1
ATOM 1023 C CA . ALA A 1 125 ? 16.901 -2.982 -18.014 1.00 56.50 125 ALA A CA 1
ATOM 1024 C C . ALA A 1 125 ? 18.170 -2.725 -18.842 1.00 56.50 125 ALA A C 1
ATOM 1026 O O . ALA A 1 125 ? 18.254 -1.641 -19.468 1.00 56.50 125 ALA A O 1
#

Foldseek 3Di:
DLLVVLVPDPVLVVLLVVLLVVLCVLVVCLQPVVDVVCVVVLNCPNLVSSLVSLVVLQVQLVVVLVVQVVVVCVVVVPPPDDDDSVSSNVSSNSNRSSNSSSVVSVVVSVVQVVVCVVVVGGPSD

Radius of gyration: 18.58 Å; chains: 1; bounding box: 49×26×50 Å

Sequence (125 aa):
MGFKKALKNKRNYIYFAVLTFIGLLPFVIEAILSIPSLNAGNGELYIYVTAFITALYFLIGFIWADLYSANIRKKTKNWDGKLEENVIISAWNRRIPWWFAALVLLILLIILSIIYTVIGHYPFA

pLDDT: mean 86.63, std 11.3, range [52.75, 97.56]

Secondary structure (DSSP, 8-state):
-HHHHHHT-HHHHHHHHHHHHHHHHHHHHHHHH--HHHHTTTTHHHHHHHHHHHHHHHHHHHHHHHHHHHHHHHHHT-SSSPPPHHHHHHHHHHHHHHHHHHHHHHHHHHHHHHHHHHHSS-TT-